Protein AF-A0A357V1T2-F1 (afdb_monomer_lite)

Foldseek 3Di:
DVVVQLVCQVVVNDPWDKDKDFDAKAKEAEPPEDPVVDPCCPPHHYHYDPDDDYIDITHPPDIDMDGRHDCVVVVVDPVVVVVVVQVVVQVVCVVVVHHDDDDDD

Sequence (105 aa):
MMEDRVAAIRAGTAPEMVWLLEHPPLYTAGTSADPAELTDPDRFPVHKTGRGGRYTYHGPGQRVGYVMLDLKRRGEDVRAFVCDLENWIIQALARFNVTGERRDG

Radius of gyration: 15.96 Å; chains: 1; bounding box: 38×31×39 Å

Structure (mmCIF, N/CA/C/O backbone):
data_AF-A0A357V1T2-F1
#
_entry.id   AF-A0A357V1T2-F1
#
loop_
_atom_site.group_PDB
_atom_site.id
_atom_site.type_symbol
_atom_site.label_atom_id
_atom_site.label_alt_id
_atom_site.label_comp_id
_atom_site.label_asym_id
_atom_site.label_entity_id
_atom_site.label_seq_id
_atom_site.pdbx_PDB_ins_code
_atom_site.Cartn_x
_atom_site.Cartn_y
_atom_site.Cartn_z
_atom_site.occupancy
_atom_site.B_iso_or_equiv
_atom_site.auth_seq_id
_atom_site.auth_comp_id
_atom_site.auth_asym_id
_atom_site.auth_atom_id
_atom_site.pdbx_PDB_model_num
ATOM 1 N N . MET A 1 1 ? -16.818 0.962 -7.777 1.00 85.31 1 MET A N 1
ATOM 2 C CA . MET A 1 1 ? -15.335 0.947 -7.779 1.00 85.31 1 MET A CA 1
ATOM 3 C C . MET A 1 1 ? -14.794 1.149 -6.356 1.00 85.31 1 MET A C 1
ATOM 5 O O . MET A 1 1 ? -15.584 1.318 -5.436 1.00 85.31 1 MET A O 1
ATOM 9 N N . MET A 1 2 ? -13.470 1.089 -6.146 1.00 91.62 2 MET A N 1
ATOM 10 C CA . MET A 1 2 ? -12.826 1.306 -4.832 1.00 91.62 2 MET A CA 1
ATOM 11 C C . MET A 1 2 ? -13.248 2.628 -4.170 1.00 91.62 2 MET A C 1
ATOM 13 O O . MET A 1 2 ? -13.514 2.664 -2.973 1.00 91.62 2 MET A O 1
ATOM 17 N N . GLU A 1 3 ? -13.358 3.696 -4.958 1.00 92.88 3 GLU A N 1
ATOM 18 C CA . GLU A 1 3 ? -13.760 5.031 -4.498 1.00 92.88 3 GLU A CA 1
ATOM 19 C C . GLU A 1 3 ? -15.162 5.030 -3.878 1.00 92.88 3 GLU A C 1
ATOM 21 O O . GLU A 1 3 ? -15.336 5.555 -2.781 1.00 92.88 3 GLU A O 1
ATOM 26 N N . ASP A 1 4 ? -16.128 4.343 -4.499 1.00 96.38 4 ASP A N 1
ATOM 27 C CA . ASP A 1 4 ? -17.480 4.185 -3.943 1.00 96.38 4 ASP A CA 1
ATOM 28 C C . ASP A 1 4 ? -17.449 3.456 -2.598 1.00 96.38 4 ASP A C 1
ATOM 30 O O . ASP A 1 4 ? -18.169 3.816 -1.666 1.00 96.38 4 ASP A O 1
ATOM 34 N N . ARG A 1 5 ? -16.582 2.438 -2.468 1.00 96.69 5 ARG A N 1
ATOM 35 C CA . ARG A 1 5 ? -16.419 1.709 -1.206 1.00 96.69 5 ARG A CA 1
ATOM 36 C C . ARG A 1 5 ? -15.860 2.622 -0.119 1.00 96.69 5 ARG A C 1
ATOM 38 O O . ARG A 1 5 ? -16.399 2.633 0.985 1.00 96.69 5 ARG A O 1
ATOM 45 N N . VAL A 1 6 ? -14.823 3.399 -0.428 1.00 95.88 6 VAL A N 1
ATOM 46 C CA . VAL A 1 6 ? -14.233 4.377 0.499 1.00 95.88 6 VAL A CA 1
ATOM 47 C C . VAL A 1 6 ? -15.251 5.455 0.885 1.00 95.88 6 VAL A C 1
ATOM 49 O O . VAL A 1 6 ? -15.357 5.796 2.063 1.00 95.88 6 VAL A O 1
ATOM 52 N N . ALA A 1 7 ? -16.035 5.960 -0.069 1.00 96.69 7 ALA A N 1
ATOM 53 C CA . ALA A 1 7 ? -17.084 6.943 0.186 1.00 96.69 7 ALA A CA 1
ATOM 54 C C . ALA A 1 7 ? -18.178 6.383 1.110 1.00 96.69 7 ALA A C 1
ATOM 56 O O . ALA A 1 7 ? -18.550 7.037 2.083 1.00 96.69 7 ALA A O 1
ATOM 57 N N . ALA A 1 8 ? -18.638 5.152 0.870 1.00 97.88 8 ALA A N 1
ATOM 58 C CA . ALA A 1 8 ? -19.634 4.493 1.713 1.00 97.88 8 ALA A CA 1
ATOM 59 C C . ALA A 1 8 ? -19.112 4.208 3.134 1.00 97.88 8 ALA A C 1
ATOM 61 O O . ALA A 1 8 ? -19.840 4.407 4.108 1.00 97.88 8 ALA A O 1
ATOM 62 N N . ILE A 1 9 ? -17.840 3.812 3.275 1.00 97.38 9 ILE A N 1
ATOM 63 C CA . ILE A 1 9 ? -17.182 3.659 4.585 1.00 97.38 9 ILE A CA 1
ATOM 64 C C . ILE A 1 9 ? -17.177 4.995 5.335 1.00 97.38 9 ILE A C 1
ATOM 66 O O . ILE A 1 9 ? -17.624 5.060 6.480 1.00 97.38 9 ILE A O 1
ATOM 70 N N . ARG A 1 10 ? -16.747 6.079 4.675 1.00 94.88 10 ARG A N 1
ATOM 71 C CA . ARG A 1 10 ? -16.733 7.430 5.261 1.00 94.88 10 ARG A CA 1
ATOM 72 C C . ARG A 1 10 ? -18.127 7.922 5.649 1.00 94.88 10 ARG A C 1
ATOM 74 O O . ARG A 1 10 ? -18.272 8.577 6.675 1.00 94.88 10 ARG A O 1
ATOM 81 N N . ALA A 1 11 ? -19.146 7.593 4.859 1.00 96.75 11 ALA A N 1
ATOM 82 C CA . ALA A 1 11 ? -20.542 7.903 5.162 1.00 96.75 11 AL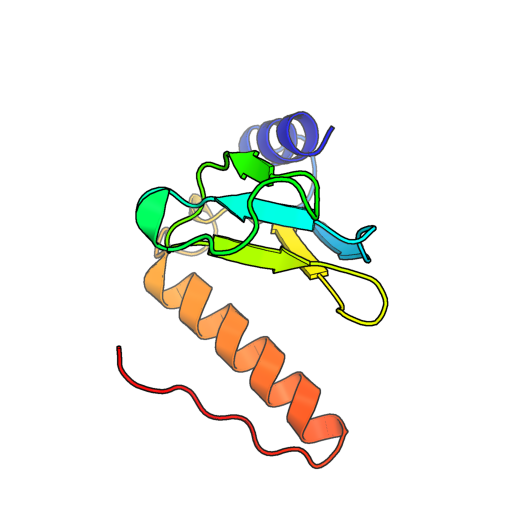A A CA 1
ATOM 83 C C . ALA A 1 11 ? -21.146 6.997 6.255 1.00 96.75 11 ALA A C 1
ATOM 85 O O . ALA A 1 11 ? -22.286 7.205 6.659 1.00 96.75 11 ALA A O 1
ATOM 86 N N . GLY A 1 12 ? -20.417 5.976 6.720 1.00 96.69 12 GLY A N 1
ATOM 87 C CA . GLY A 1 12 ? -20.904 5.003 7.697 1.00 96.69 12 GLY A CA 1
ATOM 88 C C . GLY A 1 12 ? -21.965 4.040 7.156 1.00 96.69 12 GLY A C 1
ATOM 89 O O . GLY A 1 12 ? -22.617 3.363 7.944 1.00 96.69 12 GLY A O 1
ATOM 90 N N . THR A 1 13 ? -22.135 3.964 5.835 1.00 97.94 13 THR A N 1
ATOM 91 C CA . THR A 1 13 ? -23.143 3.124 5.164 1.00 97.94 13 THR A CA 1
ATOM 92 C C . THR A 1 13 ? -22.586 1.780 4.697 1.00 97.94 13 THR A C 1
ATOM 94 O O . THR A 1 13 ? -23.342 0.908 4.274 1.00 97.94 13 THR A O 1
ATOM 97 N N . ALA A 1 14 ? -21.272 1.578 4.802 1.00 97.62 14 ALA A N 1
ATOM 98 C CA . ALA A 1 14 ? -20.615 0.304 4.544 1.00 97.62 14 ALA A CA 1
ATO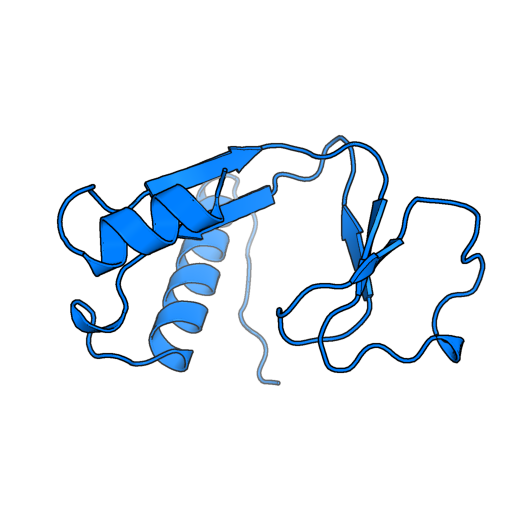M 99 C C . ALA A 1 14 ? -19.528 0.019 5.595 1.00 97.62 14 ALA A C 1
ATOM 101 O O . ALA A 1 14 ? -18.915 0.956 6.111 1.00 97.62 14 ALA A O 1
ATOM 102 N N . PRO A 1 15 ? -19.244 -1.262 5.900 1.00 97.19 15 PRO A N 1
ATOM 103 C CA . PRO A 1 15 ? -18.154 -1.610 6.801 1.00 97.19 15 PRO A CA 1
ATOM 104 C C . PRO A 1 15 ? -16.788 -1.402 6.138 1.00 97.19 15 PRO A C 1
ATOM 106 O O . PRO A 1 15 ? -16.655 -1.442 4.911 1.00 97.19 15 PRO A O 1
ATOM 109 N N . GLU A 1 16 ? -15.754 -1.245 6.958 1.00 97.12 16 GLU A N 1
ATOM 110 C CA . GLU A 1 16 ? -14.358 -1.276 6.513 1.00 97.12 16 GLU A CA 1
ATOM 111 C C . GLU A 1 16 ? -14.040 -2.568 5.741 1.00 97.12 16 GLU A C 1
ATOM 113 O O . GLU A 1 16 ? -14.742 -3.578 5.860 1.00 97.12 16 GLU A O 1
ATOM 118 N N . MET A 1 17 ? -13.017 -2.536 4.886 1.00 97.25 17 MET A N 1
ATOM 119 C CA . MET A 1 17 ? -12.751 -3.642 3.966 1.00 97.25 17 MET A CA 1
ATOM 120 C C . MET A 1 17 ? -11.279 -3.745 3.592 1.00 97.25 17 MET A C 1
ATOM 122 O O . MET A 1 17 ? -10.619 -2.743 3.330 1.00 97.25 17 MET A O 1
ATOM 126 N N . VAL A 1 18 ? -10.790 -4.979 3.495 1.00 96.94 18 VAL A N 1
ATOM 127 C CA . VAL A 1 18 ? -9.476 -5.287 2.930 1.00 96.94 18 VAL A CA 1
ATOM 128 C C . VAL A 1 18 ? -9.678 -6.077 1.648 1.00 96.94 18 VAL A C 1
ATOM 130 O O . VAL A 1 18 ? -10.360 -7.102 1.653 1.00 96.94 18 VAL A O 1
ATOM 133 N N . TRP A 1 19 ? -9.090 -5.614 0.549 1.00 97.06 19 TRP A N 1
ATOM 134 C CA . TRP A 1 19 ? -8.984 -6.403 -0.677 1.00 97.06 19 TRP A CA 1
ATOM 135 C C . TRP A 1 19 ? -7.599 -7.012 -0.786 1.00 97.06 19 TRP A C 1
ATOM 137 O O . TRP A 1 19 ? -6.602 -6.315 -0.626 1.00 97.06 19 TRP A O 1
ATOM 147 N N . LEU A 1 20 ? -7.556 -8.305 -1.094 1.00 97.19 20 LEU A N 1
ATOM 148 C CA . LEU A 1 20 ? -6.339 -9.049 -1.383 1.00 97.19 20 LEU A CA 1
ATOM 149 C C . LEU A 1 20 ? -6.422 -9.555 -2.817 1.00 97.19 20 LEU A C 1
ATOM 151 O O . LEU A 1 20 ? -7.267 -10.392 -3.126 1.00 97.19 20 LEU A O 1
ATOM 155 N N . LEU A 1 21 ? -5.545 -9.064 -3.684 1.00 97.19 21 LEU A N 1
ATOM 156 C CA . LEU A 1 21 ? -5.586 -9.355 -5.116 1.00 97.19 21 LEU A CA 1
ATOM 157 C C . LEU A 1 21 ? -4.188 -9.381 -5.728 1.00 97.19 21 LEU A C 1
ATOM 159 O O . LEU A 1 21 ? -3.187 -9.221 -5.030 1.00 97.19 21 LEU A O 1
ATOM 163 N N . GLU A 1 22 ? -4.143 -9.584 -7.038 1.00 98.06 22 GLU A N 1
ATOM 164 C CA . GLU A 1 22 ? -2.950 -9.455 -7.868 1.00 98.06 22 GLU A CA 1
ATOM 165 C C . GLU A 1 22 ? -3.310 -8.631 -9.105 1.00 98.06 22 GLU A C 1
ATOM 167 O O . GLU A 1 22 ? -4.472 -8.606 -9.522 1.00 98.06 22 GLU A O 1
ATOM 172 N N . HIS A 1 23 ? -2.318 -7.958 -9.681 1.00 97.75 23 HIS A N 1
ATOM 173 C CA . HIS A 1 23 ? -2.477 -7.180 -10.908 1.00 97.75 23 HIS A CA 1
ATOM 174 C C . HIS A 1 23 ? -1.763 -7.860 -12.078 1.00 97.75 23 HIS A C 1
ATOM 176 O O . HIS A 1 23 ? -0.776 -8.569 -11.858 1.00 97.75 23 HIS A O 1
ATOM 182 N N . PRO A 1 24 ? -2.192 -7.619 -13.332 1.00 98.12 24 PRO A N 1
ATOM 183 C CA . PRO A 1 24 ? -1.295 -7.801 -14.467 1.00 98.12 24 PRO A CA 1
ATOM 184 C C . PRO A 1 24 ? -0.056 -6.890 -14.316 1.00 98.12 24 PRO A C 1
ATOM 186 O O . PRO A 1 24 ? -0.108 -5.922 -13.553 1.00 98.12 24 PRO A O 1
ATOM 189 N N . PRO A 1 25 ? 1.053 -7.170 -15.028 1.00 98.12 25 PRO A N 1
ATOM 190 C CA . PRO A 1 25 ? 2.264 -6.353 -14.957 1.00 98.12 25 PRO A CA 1
ATOM 191 C C . PRO A 1 25 ? 1.983 -4.869 -15.234 1.00 98.12 25 PRO A C 1
ATOM 193 O O . PRO A 1 25 ? 1.494 -4.525 -16.310 1.00 98.12 25 PRO A O 1
ATOM 196 N N . LEU A 1 26 ? 2.285 -4.000 -14.268 1.00 97.56 26 LEU A N 1
ATOM 197 C CA . LEU A 1 26 ? 2.099 -2.550 -14.361 1.00 97.56 26 LEU A CA 1
ATOM 198 C C . LEU A 1 26 ? 3.032 -1.789 -13.415 1.00 97.56 26 LEU A C 1
ATOM 200 O O . LEU A 1 26 ? 3.546 -2.338 -12.438 1.00 97.56 26 LEU A O 1
ATOM 204 N N . TYR A 1 27 ? 3.180 -0.491 -13.661 1.00 97.25 27 TYR A N 1
ATOM 205 C CA . TYR A 1 27 ? 3.748 0.458 -12.710 1.00 97.25 27 TYR A CA 1
ATOM 206 C C . TYR A 1 27 ? 2.673 1.399 -12.170 1.00 97.25 27 TYR A C 1
ATOM 208 O O . TYR A 1 27 ? 1.780 1.845 -12.892 1.00 97.25 27 TYR A O 1
ATOM 216 N N . THR A 1 28 ? 2.801 1.776 -10.899 1.00 96.69 28 THR A N 1
ATOM 217 C CA . THR A 1 28 ? 2.116 2.960 -10.368 1.00 96.69 28 THR A CA 1
ATOM 218 C C . THR A 1 28 ? 3.121 4.060 -10.066 1.00 96.69 28 THR A C 1
ATOM 220 O O . THR A 1 28 ? 4.183 3.794 -9.503 1.00 96.69 28 THR A O 1
ATOM 223 N N . ALA A 1 29 ? 2.777 5.296 -10.415 1.00 96.75 29 ALA A N 1
ATOM 224 C CA . ALA A 1 29 ? 3.525 6.496 -10.064 1.00 96.75 29 ALA A CA 1
ATOM 225 C C . ALA A 1 29 ? 2.861 7.150 -8.845 1.00 96.75 29 ALA A C 1
ATOM 227 O O . ALA A 1 29 ? 1.680 7.512 -8.909 1.00 96.75 29 ALA A O 1
ATOM 228 N N . GLY A 1 30 ? 3.590 7.250 -7.732 1.00 96.00 30 GLY A N 1
ATOM 229 C CA . GLY A 1 30 ? 3.147 8.015 -6.567 1.00 96.00 30 GLY A CA 1
ATOM 230 C C . GLY A 1 30 ? 3.447 9.510 -6.708 1.00 96.00 30 GLY A C 1
ATOM 231 O O . GLY A 1 30 ? 3.960 9.965 -7.732 1.00 96.00 30 GLY A O 1
ATOM 232 N N . THR A 1 31 ? 3.130 10.283 -5.672 1.00 95.69 31 THR A N 1
ATOM 233 C CA . THR A 1 31 ? 3.203 11.753 -5.693 1.00 95.69 31 THR A CA 1
ATOM 234 C C . THR A 1 31 ? 4.612 12.324 -5.860 1.00 95.69 31 THR A C 1
ATOM 236 O O . THR A 1 31 ? 4.736 13.480 -6.252 1.00 95.69 31 THR A O 1
ATOM 239 N N . SER A 1 32 ? 5.663 11.548 -5.576 1.00 95.12 32 SER A N 1
ATOM 240 C CA . SER A 1 32 ? 7.065 11.977 -5.695 1.00 95.12 32 SER A CA 1
ATOM 241 C C . SER A 1 32 ? 7.829 11.279 -6.824 1.00 95.12 32 SER A C 1
ATOM 243 O O . SER A 1 32 ? 9.056 11.278 -6.825 1.00 95.12 32 SER A O 1
ATOM 245 N N . ALA A 1 33 ? 7.121 10.652 -7.766 1.00 94.94 33 ALA A N 1
ATOM 246 C CA . ALA A 1 33 ? 7.731 9.957 -8.893 1.00 94.94 33 ALA A CA 1
ATOM 247 C C . ALA A 1 33 ? 8.315 10.938 -9.929 1.00 94.94 33 ALA A C 1
ATOM 249 O O . ALA A 1 33 ? 7.595 11.801 -10.435 1.00 94.94 33 ALA A O 1
ATOM 250 N N . ASP A 1 34 ? 9.591 10.762 -10.284 1.00 94.56 34 ASP A N 1
ATOM 251 C CA . ASP A 1 34 ? 10.267 11.517 -11.347 1.00 94.56 34 ASP A CA 1
ATOM 252 C C . ASP A 1 34 ? 10.331 10.669 -12.630 1.00 94.56 34 ASP A C 1
ATOM 254 O O . ASP A 1 34 ? 10.965 9.614 -12.616 1.00 94.56 34 ASP A O 1
ATOM 258 N N . PRO A 1 35 ? 9.701 11.088 -13.748 1.00 90.88 35 PRO A N 1
ATOM 259 C CA . PRO A 1 35 ? 9.759 10.375 -15.026 1.00 90.88 35 PRO A CA 1
ATOM 260 C C . PRO A 1 35 ? 11.159 9.929 -15.471 1.00 90.88 35 PRO A C 1
ATOM 262 O O . PRO A 1 35 ? 11.261 8.900 -16.134 1.00 90.88 35 PRO A O 1
ATOM 265 N N . ALA A 1 36 ? 12.224 10.644 -15.091 1.00 92.56 36 ALA A N 1
ATOM 266 C CA . ALA A 1 36 ? 13.600 10.278 -15.429 1.00 92.56 36 ALA A CA 1
ATOM 267 C C . ALA A 1 36 ? 14.089 8.979 -14.753 1.00 92.56 36 ALA A C 1
ATOM 269 O O . ALA A 1 36 ? 15.052 8.369 -15.214 1.00 92.56 36 ALA A O 1
ATOM 270 N N . GLU A 1 37 ? 13.436 8.532 -13.677 1.00 89.62 37 GLU A N 1
ATOM 271 C CA . GLU A 1 37 ? 13.775 7.290 -12.971 1.00 89.62 37 GLU A CA 1
ATOM 272 C C . GLU A 1 37 ? 13.277 6.030 -13.698 1.00 89.62 37 GLU A C 1
ATOM 274 O O . GLU A 1 37 ? 13.672 4.916 -13.345 1.00 89.62 37 GLU A O 1
ATOM 279 N N . LEU A 1 38 ? 12.403 6.176 -14.699 1.00 91.44 38 LEU A N 1
ATOM 280 C CA . LEU A 1 38 ? 11.812 5.049 -15.411 1.00 91.44 38 LEU A CA 1
ATOM 281 C C . LEU A 1 38 ? 12.613 4.737 -16.681 1.00 91.44 38 LEU A C 1
ATOM 283 O O . LEU A 1 38 ? 12.526 5.443 -17.679 1.00 91.44 38 LEU A O 1
ATOM 287 N N . THR A 1 39 ? 13.397 3.659 -16.641 1.00 89.56 39 THR A N 1
ATOM 288 C CA . THR A 1 39 ? 14.328 3.294 -17.726 1.00 89.56 39 THR A CA 1
ATOM 289 C C . THR A 1 39 ? 13.634 2.867 -19.023 1.00 89.56 39 THR A C 1
ATOM 291 O O . THR A 1 39 ? 14.150 3.131 -20.103 1.00 89.56 39 THR A O 1
ATOM 294 N N . ASP A 1 40 ? 12.486 2.195 -18.922 1.00 89.88 40 ASP A N 1
ATOM 295 C CA . ASP A 1 40 ? 11.724 1.673 -20.064 1.00 89.88 40 ASP A CA 1
ATOM 296 C C . ASP A 1 40 ? 10.225 1.947 -19.840 1.00 89.88 40 ASP A C 1
ATOM 298 O O . ASP A 1 40 ? 9.493 1.079 -19.347 1.00 89.88 40 ASP A O 1
ATOM 302 N N . PRO A 1 41 ? 9.778 3.196 -20.078 1.00 88.75 41 PRO A N 1
ATOM 303 C CA . PRO A 1 41 ? 8.437 3.648 -19.713 1.00 88.75 41 PRO A CA 1
ATOM 304 C C . PRO A 1 41 ? 7.320 2.982 -20.521 1.00 88.75 41 PR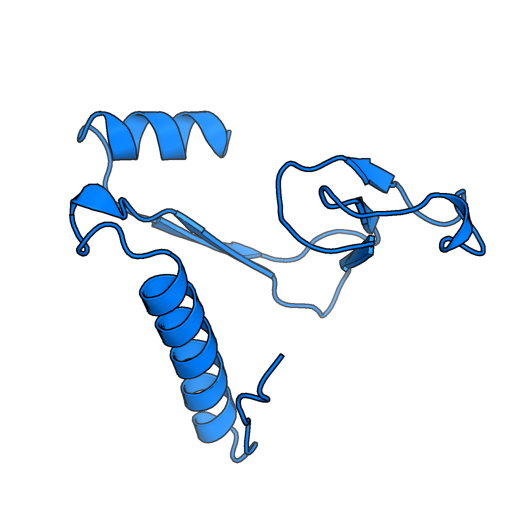O A C 1
ATOM 306 O O . PRO A 1 41 ? 6.183 2.949 -20.054 1.00 88.75 41 PRO A O 1
ATOM 309 N N . ASP A 1 42 ? 7.644 2.417 -21.685 1.00 93.19 42 ASP A N 1
ATOM 310 C CA . ASP A 1 42 ? 6.672 1.808 -22.595 1.00 93.19 42 ASP A CA 1
ATOM 311 C C . ASP A 1 42 ? 6.521 0.292 -22.379 1.00 93.19 42 ASP A C 1
ATOM 313 O O . ASP A 1 42 ? 5.615 -0.333 -22.933 1.00 93.19 42 ASP A O 1
ATOM 317 N N . ARG A 1 43 ? 7.369 -0.319 -21.540 1.00 94.94 43 ARG A N 1
ATOM 318 C CA . ARG A 1 43 ? 7.339 -1.765 -21.272 1.00 94.94 43 ARG A CA 1
ATOM 319 C C . ARG A 1 43 ? 6.059 -2.241 -20.595 1.00 94.94 43 ARG A C 1
ATOM 321 O O . ARG A 1 43 ? 5.596 -3.345 -20.876 1.00 94.94 43 ARG A O 1
ATOM 328 N N . PHE A 1 44 ? 5.521 -1.449 -19.669 1.00 96.56 44 PHE A N 1
ATOM 329 C CA . PHE A 1 44 ? 4.316 -1.781 -18.911 1.00 96.56 44 PHE A CA 1
ATOM 330 C C . PHE A 1 44 ? 3.425 -0.548 -18.736 1.00 96.56 44 PHE A C 1
ATOM 332 O O . PHE A 1 44 ? 3.94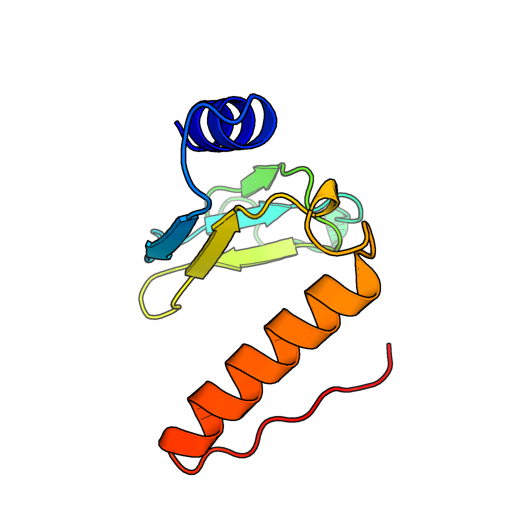8 0.561 -18.634 1.00 96.56 44 PHE A O 1
ATOM 339 N N . PRO A 1 45 ? 2.094 -0.717 -18.617 1.00 97.38 45 PRO A N 1
ATOM 340 C CA . PRO A 1 45 ? 1.196 0.391 -18.317 1.00 97.38 45 PRO A CA 1
ATOM 341 C C . PRO A 1 45 ? 1.606 1.123 -17.037 1.00 97.38 45 PRO A C 1
ATOM 343 O O . PRO A 1 45 ? 1.852 0.499 -16.001 1.00 97.38 45 PRO A O 1
ATOM 346 N N . VAL A 1 46 ? 1.642 2.454 -17.102 1.00 96.56 46 VAL A N 1
ATOM 347 C CA . VAL A 1 46 ? 1.962 3.317 -15.963 1.00 96.56 46 VAL A CA 1
ATOM 348 C C . VAL A 1 46 ? 0.713 4.078 -15.536 1.00 96.56 46 VAL A C 1
ATOM 350 O O . VAL A 1 46 ? 0.150 4.861 -16.301 1.00 96.56 46 VAL A O 1
ATOM 353 N N . HIS A 1 47 ? 0.296 3.895 -14.286 1.00 95.69 47 HIS A N 1
ATOM 354 C CA . HIS A 1 47 ? -0.858 4.584 -13.714 1.00 95.69 47 HIS A CA 1
ATOM 355 C C . HIS A 1 47 ? -0.421 5.612 -12.672 1.00 95.69 47 HIS A C 1
ATOM 357 O O . HIS A 1 47 ? 0.240 5.276 -11.689 1.00 95.69 47 HIS A O 1
ATOM 363 N N . LYS A 1 48 ? -0.815 6.877 -12.852 1.00 95.31 48 LYS A N 1
ATOM 364 C CA . LYS A 1 48 ? -0.636 7.904 -11.818 1.00 95.31 48 LYS A CA 1
ATOM 365 C C . LYS A 1 48 ? -1.618 7.667 -10.680 1.00 95.31 48 LYS A C 1
ATOM 367 O O . LYS A 1 48 ? -2.782 7.355 -10.909 1.00 95.31 48 LYS A O 1
ATOM 372 N N . THR A 1 49 ? -1.143 7.826 -9.454 1.00 94.12 49 THR A N 1
ATOM 373 C CA . THR A 1 49 ? -1.918 7.555 -8.242 1.00 94.12 49 THR A CA 1
ATOM 374 C C . THR A 1 49 ? -1.674 8.638 -7.196 1.00 94.12 49 THR A C 1
ATOM 376 O O . THR A 1 49 ? -0.668 9.340 -7.241 1.00 94.12 49 THR A O 1
ATOM 379 N N . GLY A 1 50 ? -2.581 8.760 -6.225 1.00 90.88 50 GLY A N 1
ATOM 380 C CA . GLY A 1 50 ? -2.425 9.681 -5.095 1.00 90.88 50 GLY A CA 1
ATOM 381 C C . GLY A 1 50 ? -1.595 9.132 -3.928 1.00 90.88 50 GLY A C 1
ATOM 382 O O . GLY A 1 50 ? -1.540 9.779 -2.885 1.00 90.88 50 GLY A O 1
ATOM 383 N N . ARG A 1 51 ? -0.990 7.937 -4.044 1.00 92.38 51 ARG A N 1
ATOM 384 C CA . ARG A 1 51 ? -0.171 7.376 -2.954 1.00 92.38 51 ARG A CA 1
ATOM 385 C C . ARG A 1 51 ? 1.154 8.124 -2.828 1.00 92.38 51 ARG A C 1
ATOM 387 O O . ARG A 1 51 ? 1.692 8.618 -3.816 1.00 92.38 51 ARG A O 1
ATOM 394 N N . GLY A 1 52 ? 1.721 8.112 -1.627 1.00 90.62 52 GLY A N 1
ATOM 395 C CA . GLY A 1 52 ? 3.091 8.567 -1.412 1.00 90.62 52 GLY A CA 1
ATOM 396 C C . GLY A 1 52 ? 4.128 7.687 -2.119 1.00 90.62 52 GLY A C 1
ATOM 397 O O . GLY A 1 52 ? 3.854 6.551 -2.526 1.00 90.62 52 GLY A O 1
ATOM 398 N N . GLY A 1 53 ? 5.344 8.217 -2.225 1.00 91.44 53 GLY A N 1
ATOM 399 C CA . GLY A 1 53 ? 6.500 7.516 -2.772 1.00 91.44 53 GLY A CA 1
ATOM 400 C C . GLY A 1 53 ? 6.635 7.620 -4.291 1.00 91.44 53 GLY A C 1
ATOM 401 O O . GLY A 1 53 ? 5.856 8.281 -4.978 1.00 91.44 53 GLY A O 1
ATOM 402 N N . ARG A 1 54 ? 7.659 6.937 -4.802 1.00 95.56 54 ARG A N 1
ATOM 403 C CA . ARG A 1 54 ? 8.073 6.957 -6.213 1.00 95.56 54 ARG A CA 1
ATOM 404 C C . ARG A 1 54 ? 7.386 5.846 -7.012 1.00 95.56 54 ARG A C 1
ATOM 406 O O . ARG A 1 54 ? 6.314 5.381 -6.615 1.00 95.56 54 ARG A O 1
ATOM 413 N N . TYR A 1 55 ? 7.959 5.417 -8.132 1.00 96.25 55 TYR A N 1
ATOM 414 C CA . TYR A 1 55 ? 7.445 4.280 -8.898 1.00 96.25 55 TYR A CA 1
ATOM 415 C C . TYR A 1 55 ? 7.467 2.977 -8.095 1.00 96.25 55 TYR A C 1
ATOM 417 O O . TYR A 1 55 ? 8.371 2.730 -7.300 1.00 96.25 55 TYR A O 1
ATOM 425 N N . THR A 1 56 ? 6.467 2.125 -8.311 1.00 96.50 56 THR A N 1
ATOM 426 C CA . THR A 1 56 ? 6.502 0.740 -7.834 1.00 96.50 56 THR A CA 1
ATOM 427 C C . THR A 1 56 ? 5.839 -0.184 -8.846 1.00 96.50 56 THR A C 1
ATOM 429 O O . THR A 1 56 ? 4.868 0.207 -9.501 1.00 96.50 56 THR A O 1
ATOM 432 N N . TYR A 1 57 ? 6.399 -1.382 -8.996 1.00 96.69 57 TYR A N 1
ATOM 433 C CA . TYR A 1 57 ? 5.895 -2.419 -9.890 1.00 96.69 57 TYR A CA 1
ATOM 434 C C . TYR A 1 57 ? 4.867 -3.297 -9.174 1.00 96.69 57 TYR A C 1
ATOM 436 O O . TYR A 1 57 ? 5.056 -3.666 -8.009 1.00 96.69 57 TYR A O 1
ATOM 444 N N . HIS A 1 58 ? 3.836 -3.696 -9.915 1.00 98.06 58 HIS A N 1
ATOM 445 C CA . HIS A 1 58 ? 2.902 -4.743 -9.527 1.00 98.06 58 HIS A CA 1
ATOM 446 C C . HIS A 1 58 ? 2.745 -5.762 -10.650 1.00 98.06 58 HIS A C 1
ATOM 448 O O . HIS A 1 58 ? 2.770 -5.402 -11.823 1.00 98.06 58 HIS A O 1
ATOM 454 N N . GLY A 1 59 ? 2.565 -7.034 -10.299 1.00 98.06 59 GLY A N 1
ATOM 455 C CA . GLY A 1 59 ? 2.375 -8.090 -11.284 1.00 98.06 59 GLY A CA 1
ATOM 456 C C . GLY A 1 59 ? 2.084 -9.459 -10.666 1.00 98.06 59 GLY A C 1
ATOM 457 O O . GLY A 1 59 ? 2.008 -9.575 -9.439 1.00 98.06 59 GLY A O 1
ATOM 458 N N . PRO A 1 60 ? 1.956 -10.502 -11.505 1.00 98.19 60 PRO A N 1
ATOM 459 C CA . PRO A 1 60 ? 1.649 -11.857 -11.058 1.00 98.19 60 PRO A CA 1
ATOM 460 C C . PRO A 1 60 ? 2.650 -12.376 -10.021 1.00 98.19 60 PRO A C 1
ATOM 462 O O . PRO A 1 60 ? 3.859 -12.184 -10.164 1.00 98.19 60 PRO A O 1
ATOM 465 N N . GLY A 1 61 ? 2.143 -13.035 -8.980 1.00 97.06 61 GLY A N 1
ATOM 466 C CA . GLY A 1 61 ? 2.939 -13.538 -7.858 1.00 97.06 61 GLY A CA 1
ATOM 467 C C . GLY A 1 61 ? 3.184 -12.510 -6.749 1.00 97.06 61 GLY A C 1
ATOM 468 O O . GLY A 1 61 ? 3.654 -12.880 -5.674 1.00 97.06 61 GLY A O 1
ATOM 469 N N . GLN A 1 62 ? 2.832 -11.236 -6.956 1.00 98.06 62 GLN A N 1
ATOM 470 C CA . GLN A 1 62 ? 2.863 -10.218 -5.909 1.00 98.06 62 GLN A CA 1
ATOM 471 C C . GLN A 1 62 ? 1.467 -10.036 -5.304 1.00 98.06 62 GLN A C 1
ATOM 473 O O . GLN A 1 62 ? 0.558 -9.504 -5.941 1.00 98.06 62 GLN A O 1
ATOM 478 N N . ARG A 1 63 ? 1.301 -10.412 -4.032 1.00 96.62 63 ARG A N 1
ATOM 479 C CA . ARG A 1 63 ? 0.058 -10.158 -3.295 1.00 96.62 63 ARG A CA 1
ATOM 480 C C . ARG A 1 63 ? -0.071 -8.670 -2.959 1.00 96.62 63 ARG A C 1
ATOM 482 O O . ARG A 1 63 ? 0.731 -8.137 -2.198 1.00 96.62 63 ARG A O 1
ATOM 489 N N . VAL A 1 64 ? -1.113 -8.022 -3.477 1.00 97.25 64 VAL A N 1
ATOM 490 C CA . VAL A 1 64 ? -1.446 -6.618 -3.195 1.00 97.25 64 VAL A CA 1
ATOM 491 C C . VAL A 1 64 ? -2.603 -6.549 -2.201 1.00 97.25 64 VAL A C 1
ATOM 493 O O . VAL A 1 64 ? -3.626 -7.213 -2.379 1.00 97.25 64 VAL A O 1
ATOM 496 N N . GLY A 1 65 ? -2.432 -5.736 -1.155 1.00 96.94 65 GLY A N 1
ATOM 497 C CA . GLY A 1 65 ? -3.447 -5.460 -0.142 1.00 96.94 65 GLY A CA 1
ATOM 498 C C . GLY A 1 65 ? -3.945 -4.018 -0.208 1.00 96.94 65 GLY A C 1
ATOM 499 O O . GLY A 1 65 ? -3.177 -3.092 0.033 1.00 96.94 65 GLY A O 1
ATOM 500 N N . TYR A 1 66 ? -5.234 -3.819 -0.481 1.00 96.50 66 TYR A N 1
ATOM 501 C CA . TYR A 1 66 ? -5.888 -2.519 -0.340 1.00 96.50 66 TYR A CA 1
ATOM 502 C C . TYR A 1 66 ? -6.703 -2.479 0.948 1.00 96.50 66 TYR A C 1
ATOM 504 O O . TYR A 1 66 ? -7.777 -3.075 1.035 1.00 96.50 66 TYR A O 1
ATOM 512 N N . VAL A 1 67 ? -6.180 -1.773 1.949 1.00 96.25 67 VAL A N 1
ATOM 513 C CA . VAL A 1 67 ? -6.754 -1.687 3.295 1.00 96.25 67 VAL A CA 1
ATOM 514 C C . VAL A 1 67 ? -7.564 -0.395 3.416 1.00 96.25 67 VAL A C 1
ATOM 516 O O . VAL A 1 67 ? -7.012 0.689 3.586 1.00 96.25 67 VAL A O 1
ATOM 519 N N . MET A 1 68 ? -8.886 -0.504 3.273 1.00 96.12 68 MET A N 1
ATOM 520 C CA . MET A 1 68 ? -9.827 0.618 3.315 1.00 96.12 68 MET A CA 1
ATOM 521 C C . MET A 1 68 ? -10.467 0.700 4.702 1.00 96.12 68 MET A C 1
ATOM 523 O O . MET A 1 68 ? -11.478 0.045 4.973 1.00 96.12 68 MET A O 1
ATOM 527 N N . LEU A 1 69 ? -9.856 1.501 5.575 1.00 95.69 69 LEU A N 1
ATOM 528 C CA . LEU A 1 69 ? -10.306 1.748 6.947 1.00 95.69 69 LEU A CA 1
ATOM 529 C C . LEU A 1 69 ? -10.676 3.223 7.146 1.00 95.69 69 LEU A C 1
ATOM 531 O O . LEU A 1 69 ? -10.174 4.102 6.442 1.00 95.69 69 LEU A O 1
ATOM 535 N N . ASP A 1 70 ? -11.526 3.501 8.132 1.00 95.81 70 ASP A N 1
ATOM 536 C CA . ASP A 1 70 ? -11.844 4.859 8.566 1.00 95.81 70 ASP A CA 1
ATOM 537 C C . ASP A 1 70 ? -10.899 5.276 9.699 1.00 95.81 70 ASP A C 1
ATOM 539 O O . ASP A 1 70 ? -11.115 4.959 10.871 1.00 95.81 70 ASP A O 1
ATOM 543 N N . LEU A 1 71 ? -9.836 6.010 9.353 1.00 94.25 71 LEU A N 1
ATOM 544 C CA . LEU A 1 71 ? -8.838 6.439 10.335 1.00 94.25 71 LEU A CA 1
ATOM 545 C C . LEU A 1 71 ? -9.410 7.371 11.404 1.00 94.25 71 LEU A C 1
ATOM 547 O O . LEU A 1 71 ? -8.901 7.362 12.520 1.00 94.25 71 LEU A O 1
ATOM 551 N N . LYS A 1 72 ? -10.502 8.102 11.140 1.00 93.00 72 LYS A N 1
ATOM 552 C CA . LYS A 1 72 ? -11.133 8.955 12.163 1.00 93.00 72 LYS A CA 1
ATOM 553 C C . LYS A 1 72 ? -11.657 8.142 13.340 1.00 93.00 72 LYS A C 1
ATOM 555 O O . LYS A 1 72 ? -11.620 8.596 14.478 1.00 93.00 72 LYS A O 1
ATOM 560 N N . ARG A 1 73 ? -12.086 6.903 13.085 1.00 92.81 73 ARG A N 1
ATOM 561 C CA . ARG A 1 73 ? -12.514 5.952 14.124 1.00 92.81 73 ARG A CA 1
ATOM 562 C C . ARG A 1 73 ? -11.340 5.278 14.834 1.00 92.81 73 ARG A C 1
ATOM 564 O O . ARG A 1 73 ? -11.552 4.548 15.796 1.00 92.81 73 ARG A O 1
ATOM 571 N N . ARG A 1 74 ? -10.116 5.491 14.347 1.00 91.06 74 ARG A N 1
ATOM 572 C CA . ARG A 1 74 ? -8.887 4.798 14.756 1.00 91.06 74 ARG A CA 1
ATOM 573 C C . ARG A 1 74 ? -7.808 5.772 15.240 1.00 91.06 74 ARG A C 1
ATOM 575 O O . ARG A 1 74 ? -6.625 5.480 15.141 1.00 91.06 74 ARG A O 1
ATOM 582 N N . GLY A 1 75 ? -8.221 6.932 15.753 1.00 91.62 75 GLY A N 1
ATOM 583 C CA . GLY A 1 75 ? -7.318 7.941 16.322 1.00 91.62 75 GLY A CA 1
ATOM 584 C C . GLY A 1 75 ? -6.722 8.930 15.317 1.00 91.62 75 GLY A C 1
ATOM 585 O O . GLY A 1 75 ? -5.946 9.783 15.719 1.00 91.62 75 GLY A O 1
ATOM 586 N N . GLU A 1 76 ? -7.098 8.841 14.037 1.00 94.06 76 GLU A N 1
ATOM 587 C CA . GLU A 1 76 ? -6.697 9.753 12.953 1.00 94.06 76 GLU A CA 1
ATOM 588 C C . GLU A 1 76 ? -5.171 9.881 12.763 1.00 94.06 76 GLU A C 1
ATOM 590 O O . GLU A 1 76 ? -4.671 10.874 12.241 1.00 94.06 76 GLU A O 1
ATOM 595 N N . ASP A 1 77 ? -4.418 8.842 13.132 1.00 94.94 77 ASP A N 1
ATOM 596 C CA . ASP A 1 77 ? -2.960 8.816 13.023 1.00 94.94 77 ASP A CA 1
ATOM 597 C C . ASP A 1 77 ? -2.503 7.925 11.857 1.00 94.94 77 ASP A C 1
ATOM 599 O O . ASP A 1 77 ? -2.535 6.693 11.908 1.00 94.94 77 ASP A O 1
ATOM 603 N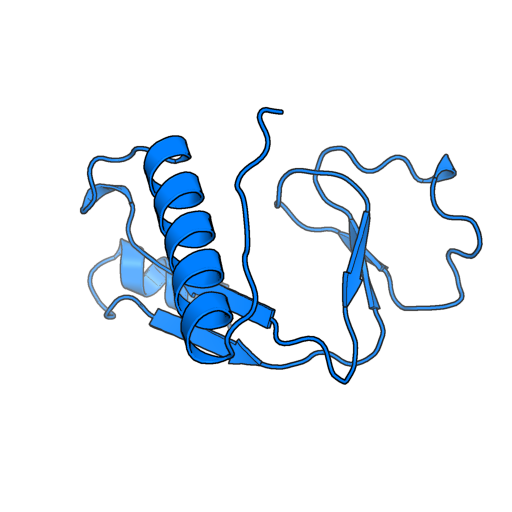 N . VAL A 1 78 ? -2.046 8.571 10.781 1.00 92.00 78 VAL A N 1
ATOM 604 C CA . VAL A 1 78 ? -1.527 7.888 9.587 1.00 92.00 78 VAL A CA 1
ATOM 605 C C . VAL A 1 78 ? -0.223 7.143 9.880 1.00 92.00 78 VAL A C 1
ATOM 607 O O . VAL A 1 78 ? 0.005 6.086 9.296 1.00 92.00 78 VAL A O 1
ATOM 610 N N . ARG A 1 79 ? 0.635 7.653 10.773 1.00 92.25 79 ARG A N 1
ATOM 611 C CA . ARG A 1 79 ? 1.898 6.982 11.118 1.00 92.25 79 ARG A CA 1
ATOM 612 C C . ARG A 1 79 ? 1.620 5.714 11.905 1.00 92.25 79 ARG A C 1
ATOM 614 O O . ARG A 1 79 ? 2.170 4.674 11.561 1.00 92.25 79 ARG A O 1
ATOM 621 N N . ALA A 1 80 ? 0.729 5.784 12.894 1.00 93.81 80 ALA A N 1
ATOM 622 C CA . ALA A 1 80 ? 0.288 4.603 13.629 1.00 93.81 80 ALA A CA 1
ATOM 623 C C . ALA A 1 80 ? -0.333 3.564 12.684 1.00 93.81 80 ALA A C 1
ATOM 625 O O . ALA A 1 80 ? 0.040 2.396 12.730 1.00 93.81 80 ALA A O 1
ATOM 626 N N . PHE A 1 81 ? -1.184 3.998 11.748 1.00 94.50 81 PHE A N 1
ATOM 627 C CA . PHE A 1 81 ? -1.763 3.107 10.744 1.00 94.50 81 PHE A CA 1
ATOM 628 C C . PHE A 1 81 ? -0.706 2.409 9.873 1.00 94.50 81 PHE A C 1
ATOM 630 O O . PHE A 1 81 ? -0.792 1.202 9.657 1.00 94.50 81 PHE A O 1
ATOM 637 N N . VAL A 1 82 ? 0.305 3.135 9.385 1.00 93.50 82 VAL A N 1
ATOM 638 C CA . VAL A 1 82 ? 1.408 2.531 8.617 1.00 93.50 82 VAL A CA 1
ATOM 639 C C . VAL A 1 82 ? 2.202 1.552 9.485 1.00 93.50 82 VAL A C 1
ATOM 641 O O . VAL A 1 82 ? 2.462 0.434 9.044 1.00 93.50 82 VAL A O 1
ATOM 644 N N . CYS A 1 83 ? 2.501 1.915 10.735 1.00 95.12 83 CYS A N 1
ATOM 645 C CA . CYS A 1 83 ? 3.158 1.022 11.687 1.00 95.12 83 CYS A CA 1
ATOM 646 C C . CYS A 1 83 ? 2.360 -0.272 11.918 1.00 95.12 83 CYS A C 1
ATOM 648 O O . CYS A 1 83 ? 2.946 -1.358 11.964 1.00 95.12 83 CYS A O 1
ATOM 650 N N . ASP A 1 84 ? 1.036 -0.183 12.030 1.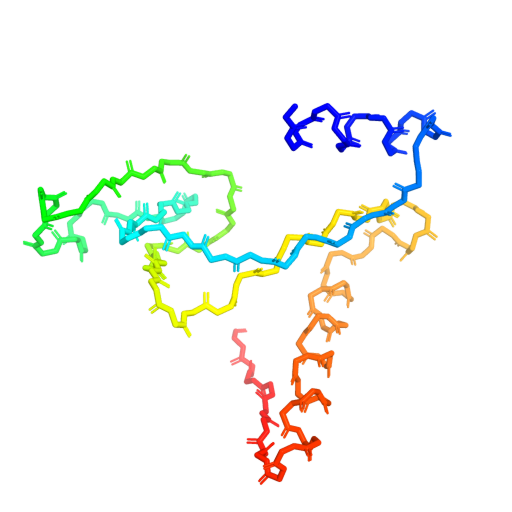00 95.38 84 ASP A N 1
ATOM 651 C CA . ASP A 1 84 ? 0.161 -1.345 12.182 1.00 95.38 84 ASP A CA 1
ATOM 652 C C . ASP A 1 84 ? 0.180 -2.236 10.933 1.00 95.38 84 ASP A C 1
ATOM 654 O O . ASP A 1 84 ? 0.238 -3.462 11.056 1.00 95.38 84 ASP A O 1
ATOM 658 N N . LEU A 1 85 ? 0.192 -1.646 9.730 1.00 96.00 85 LEU A N 1
ATOM 659 C CA . LEU A 1 85 ? 0.323 -2.393 8.474 1.00 96.00 85 LEU A CA 1
ATOM 660 C C . LEU A 1 85 ? 1.666 -3.121 8.375 1.00 96.00 85 LEU A C 1
ATOM 662 O O . LEU A 1 85 ? 1.703 -4.294 8.009 1.00 96.00 85 LEU A O 1
ATOM 666 N N . GLU A 1 86 ? 2.768 -2.458 8.713 1.00 96.81 86 GLU A N 1
ATOM 667 C CA . GLU A 1 86 ? 4.093 -3.084 8.718 1.00 96.81 86 GLU A CA 1
ATOM 668 C C . GLU A 1 86 ? 4.147 -4.239 9.717 1.00 96.81 86 GLU A C 1
ATOM 670 O O . GLU A 1 86 ? 4.600 -5.331 9.376 1.00 96.81 86 GLU A O 1
ATOM 675 N N . ASN A 1 87 ? 3.623 -4.037 10.929 1.00 97.50 87 ASN A N 1
ATOM 676 C CA . ASN A 1 87 ? 3.553 -5.091 11.933 1.00 97.50 87 ASN A CA 1
ATOM 677 C C . ASN A 1 87 ? 2.673 -6.261 11.464 1.00 97.50 87 ASN A C 1
ATOM 679 O O . ASN A 1 87 ? 3.040 -7.418 11.660 1.00 97.50 87 ASN A O 1
ATOM 683 N N . TRP A 1 88 ? 1.553 -5.988 10.788 1.00 96.81 88 TRP A N 1
ATOM 684 C CA . TRP A 1 88 ? 0.714 -7.029 10.194 1.00 96.81 88 TRP A CA 1
ATOM 685 C C . TRP A 1 88 ? 1.486 -7.882 9.179 1.00 96.81 88 TRP A C 1
ATOM 687 O O . TRP A 1 88 ? 1.419 -9.112 9.240 1.00 96.81 88 TRP A O 1
ATOM 697 N N . ILE A 1 89 ? 2.270 -7.260 8.293 1.00 96.94 89 ILE A N 1
ATOM 698 C CA . ILE A 1 89 ? 3.103 -7.983 7.322 1.00 96.94 89 ILE A CA 1
ATOM 699 C C . ILE A 1 89 ? 4.220 -8.771 8.016 1.00 96.94 89 ILE A C 1
ATOM 701 O O . ILE A 1 89 ? 4.412 -9.945 7.702 1.00 96.94 89 ILE A O 1
ATOM 705 N N . ILE A 1 90 ? 4.918 -8.180 8.990 1.00 97.94 90 ILE A N 1
ATOM 706 C CA . ILE A 1 90 ? 5.976 -8.858 9.759 1.00 97.94 90 ILE A CA 1
ATOM 707 C C . ILE A 1 90 ? 5.419 -10.104 10.461 1.00 97.94 90 ILE A C 1
ATOM 709 O O . ILE A 1 90 ? 5.995 -11.187 10.357 1.00 97.94 90 ILE A O 1
ATOM 713 N N . GLN A 1 91 ? 4.267 -9.987 11.125 1.00 98.19 91 GLN A N 1
ATOM 714 C CA . GLN A 1 91 ? 3.622 -11.121 11.788 1.00 98.19 91 GLN A CA 1
ATOM 715 C C . GLN A 1 91 ? 3.139 -12.180 10.791 1.00 98.19 91 GLN A C 1
ATOM 717 O O . GLN A 1 91 ? 3.227 -13.375 11.077 1.00 98.19 91 GLN A O 1
ATOM 722 N N . ALA A 1 92 ? 2.657 -11.776 9.612 1.00 96.31 92 ALA A N 1
ATOM 723 C CA . ALA A 1 92 ? 2.294 -12.716 8.559 1.00 96.31 92 ALA A CA 1
ATOM 724 C C . ALA A 1 92 ? 3.516 -13.513 8.073 1.00 96.31 92 ALA A C 1
ATOM 726 O O . ALA A 1 92 ? 3.431 -14.735 7.979 1.00 96.31 92 ALA A O 1
ATOM 727 N N . LEU A 1 93 ? 4.652 -12.849 7.837 1.00 97.38 93 LEU A N 1
ATOM 728 C CA . LEU A 1 93 ? 5.918 -13.483 7.446 1.00 97.38 93 LEU A CA 1
ATOM 729 C C . LEU A 1 93 ? 6.448 -14.442 8.520 1.00 97.38 93 LEU A C 1
ATOM 731 O O . LEU A 1 93 ? 6.883 -15.548 8.194 1.00 97.38 93 LEU A O 1
ATOM 735 N N . ALA A 1 94 ? 6.327 -14.077 9.799 1.00 98.12 94 ALA A N 1
ATOM 736 C CA . ALA A 1 94 ? 6.761 -14.919 10.911 1.00 98.12 94 ALA A CA 1
ATOM 737 C C . ALA A 1 94 ? 6.050 -16.286 10.934 1.00 98.12 94 ALA A C 1
ATOM 739 O O . ALA A 1 94 ? 6.660 -17.289 11.298 1.00 98.12 94 ALA A O 1
ATOM 740 N N . ARG A 1 95 ? 4.794 -16.372 10.463 1.00 98.00 95 ARG A N 1
ATOM 741 C CA . ARG A 1 95 ? 4.067 -17.653 10.322 1.00 98.00 95 ARG A CA 1
ATOM 742 C C . ARG A 1 95 ? 4.686 -18.600 9.291 1.00 98.00 95 ARG A C 1
ATOM 744 O O . ARG A 1 95 ? 4.385 -19.789 9.313 1.00 98.00 95 ARG A O 1
ATOM 751 N N . PHE A 1 96 ? 5.534 -18.081 8.409 1.00 97.25 96 PHE A N 1
ATOM 752 C CA . PHE A 1 96 ? 6.312 -18.838 7.430 1.00 97.25 96 PHE A CA 1
ATOM 753 C C . PHE A 1 96 ? 7.791 -18.957 7.831 1.00 97.25 96 PHE A C 1
ATOM 755 O O . PHE A 1 96 ? 8.617 -19.323 6.999 1.00 97.25 96 PHE A O 1
ATOM 762 N N . ASN A 1 97 ? 8.134 -18.654 9.089 1.00 98.00 97 ASN A N 1
ATOM 763 C CA . ASN A 1 97 ? 9.508 -18.611 9.603 1.00 98.00 97 ASN A CA 1
ATOM 764 C C . ASN A 1 97 ? 10.410 -17.601 8.870 1.00 98.00 97 ASN A C 1
ATOM 766 O O . ASN A 1 97 ? 11.626 -17.778 8.809 1.00 98.00 97 ASN A O 1
ATOM 770 N N . VAL A 1 98 ? 9.819 -16.538 8.315 1.00 98.06 98 VAL A N 1
ATOM 771 C CA . VAL A 1 98 ? 10.550 -15.432 7.691 1.00 98.06 98 VAL A CA 1
ATOM 772 C C . VAL A 1 98 ? 10.571 -14.250 8.654 1.00 98.06 98 VAL A C 1
ATOM 774 O O . VAL A 1 98 ? 9.522 -13.725 9.029 1.00 98.06 98 VAL A O 1
ATOM 777 N N . THR A 1 99 ? 11.767 -13.810 9.043 1.00 97.56 99 THR A N 1
ATOM 778 C CA . THR A 1 99 ? 11.944 -12.624 9.889 1.00 97.56 99 THR A CA 1
ATOM 779 C C . THR A 1 99 ? 11.828 -11.359 9.041 1.00 97.56 99 THR A C 1
ATOM 781 O O . THR A 1 99 ? 12.657 -11.122 8.165 1.00 97.56 99 THR A O 1
ATOM 784 N N . GLY A 1 100 ? 10.801 -10.551 9.305 1.00 96.56 100 GLY A N 1
ATOM 785 C CA . GLY A 1 100 ? 10.669 -9.193 8.775 1.00 96.56 100 GLY A CA 1
ATOM 786 C C . GLY A 1 100 ? 11.089 -8.146 9.806 1.00 96.56 100 GLY A C 1
ATOM 787 O O . GLY A 1 100 ? 10.981 -8.378 11.008 1.00 96.56 100 GLY A O 1
ATOM 788 N N . GLU A 1 101 ? 11.531 -6.982 9.337 1.00 95.81 101 GLU A N 1
ATOM 789 C CA . GLU A 1 101 ? 11.907 -5.847 10.183 1.00 95.81 101 GLU A CA 1
ATOM 790 C C . GLU A 1 101 ? 11.334 -4.541 9.628 1.00 95.81 101 GLU A C 1
ATOM 792 O O . GLU A 1 101 ? 11.138 -4.394 8.420 1.00 95.81 101 GLU A O 1
ATOM 797 N N . ARG A 1 102 ? 11.091 -3.581 10.522 1.00 94.75 102 ARG A N 1
ATOM 798 C CA . ARG A 1 102 ? 10.902 -2.178 10.152 1.00 94.75 102 ARG A CA 1
ATOM 799 C C . ARG A 1 102 ? 12.275 -1.522 10.114 1.00 94.75 102 ARG A C 1
ATOM 801 O O . ARG A 1 102 ? 13.079 -1.744 11.016 1.00 94.75 102 ARG A O 1
ATOM 808 N N . ARG A 1 103 ? 12.529 -0.707 9.095 1.00 90.00 103 ARG A N 1
ATOM 809 C CA . ARG A 1 103 ? 13.718 0.146 9.031 1.00 90.00 103 ARG A CA 1
ATOM 810 C C . ARG A 1 103 ? 13.289 1.589 9.185 1.00 90.00 103 ARG A C 1
ATOM 812 O O . ARG A 1 103 ? 12.296 1.986 8.580 1.00 90.00 103 ARG A O 1
ATOM 819 N N . ASP A 1 104 ? 14.040 2.339 9.979 1.00 82.12 104 ASP A N 1
ATOM 820 C CA . ASP A 1 104 ? 13.846 3.780 10.069 1.00 82.12 104 ASP A CA 1
ATOM 821 C C . ASP A 1 104 ? 14.104 4.406 8.691 1.00 82.12 104 ASP A C 1
ATOM 823 O O . ASP A 1 104 ? 15.049 4.028 7.988 1.00 82.12 104 ASP A O 1
ATOM 827 N N . GLY A 1 105 ? 13.217 5.318 8.300 1.00 60.28 105 GLY A N 1
ATOM 828 C CA . GLY A 1 105 ? 13.265 6.069 7.047 1.00 60.28 105 GLY A CA 1
ATOM 829 C C . GLY A 1 105 ? 13.267 7.566 7.290 1.00 60.28 105 GLY A C 1
ATOM 830 O O . GLY A 1 105 ? 12.770 7.992 8.357 1.00 60.28 105 GLY A O 1
#

Secondary structure (DSSP, 8-state):
-HHHHHHHHHTTSS--EEEEE--SSEEEE-TT--GGG-S-TTSS-EEE-SSSSSEEEE-TT--EEEEE--GGGGTT-HHHHHHHHHHHHHHHHHTTT--------

pLDDT: mean 94.93, std 4.46, range [60.28, 98.19]